Protein AF-M4CJH5-F1 (afdb_monomer)

Structure (mmCIF, N/CA/C/O backbone):
data_AF-M4CJH5-F1
#
_entry.id   AF-M4CJH5-F1
#
loop_
_atom_site.group_PDB
_atom_site.id
_atom_site.type_symbol
_atom_site.label_atom_id
_atom_site.label_alt_id
_atom_site.label_comp_id
_atom_site.label_asym_id
_atom_site.label_entity_id
_atom_site.label_seq_id
_atom_site.pdbx_PDB_ins_code
_atom_site.Cartn_x
_atom_site.Cartn_y
_atom_site.Cartn_z
_atom_site.occupancy
_atom_site.B_iso_or_equiv
_atom_site.auth_seq_id
_atom_site.auth_comp_id
_atom_site.auth_asym_id
_atom_site.auth_atom_id
_atom_site.pdbx_PDB_model_num
ATOM 1 N N . MET A 1 1 ? -41.802 -8.829 88.729 1.00 56.03 1 MET A N 1
ATOM 2 C CA . MET A 1 1 ? -41.076 -9.108 87.475 1.00 56.03 1 MET A CA 1
ATOM 3 C C . MET A 1 1 ? -41.309 -7.944 86.516 1.00 56.03 1 MET A C 1
ATOM 5 O O . MET A 1 1 ? -42.417 -7.780 86.038 1.00 56.03 1 MET A O 1
ATOM 9 N N . LEU A 1 2 ? -40.310 -7.089 86.273 1.00 58.75 2 LEU A N 1
ATOM 10 C CA . LEU A 1 2 ? -40.454 -5.882 85.427 1.00 58.75 2 LEU A CA 1
ATOM 11 C C . LEU A 1 2 ? -40.638 -6.176 83.922 1.00 58.75 2 LEU A C 1
ATOM 13 O O . LEU A 1 2 ? -40.911 -5.265 83.154 1.00 58.75 2 LEU A O 1
ATOM 17 N N . LYS A 1 3 ? -40.496 -7.440 83.501 1.00 58.50 3 LYS A N 1
ATOM 18 C CA . LYS A 1 3 ? -40.615 -7.884 82.101 1.00 58.50 3 LYS A CA 1
ATOM 19 C C . LYS A 1 3 ? -42.037 -8.295 81.687 1.00 58.50 3 LYS A C 1
ATOM 21 O O . LYS A 1 3 ? -42.247 -8.683 80.543 1.00 58.50 3 LYS A O 1
ATOM 26 N N . GLU A 1 4 ? -43.002 -8.261 82.604 1.00 60.47 4 GLU A N 1
ATOM 27 C CA . GLU A 1 4 ? -44.380 -8.720 82.351 1.00 60.47 4 GLU A CA 1
ATOM 28 C C . GLU A 1 4 ? -45.396 -7.582 82.222 1.00 60.47 4 GLU A C 1
ATOM 30 O O . GLU A 1 4 ? -46.536 -7.840 81.833 1.00 60.47 4 GLU A O 1
ATOM 35 N N . THR A 1 5 ? -44.986 -6.339 82.496 1.00 74.12 5 THR A N 1
ATOM 36 C CA . THR A 1 5 ? -45.840 -5.158 82.344 1.00 74.12 5 THR A CA 1
ATOM 37 C C . THR A 1 5 ? -46.156 -4.906 80.869 1.00 74.12 5 THR A C 1
ATOM 39 O O . THR A 1 5 ? -45.324 -5.119 79.982 1.00 74.12 5 THR A O 1
ATOM 42 N N . ASP A 1 6 ? -47.374 -4.447 80.589 1.00 77.12 6 ASP A N 1
ATOM 43 C CA . ASP A 1 6 ? -47.836 -4.223 79.213 1.00 77.12 6 ASP A CA 1
ATOM 44 C C . ASP A 1 6 ? -47.015 -3.153 78.481 1.00 77.12 6 ASP A C 1
ATOM 46 O O . ASP A 1 6 ? -46.788 -3.254 77.275 1.00 77.12 6 ASP A O 1
ATOM 50 N N . GLU A 1 7 ? -46.471 -2.184 79.218 1.00 79.31 7 GLU A N 1
ATOM 51 C CA . GLU A 1 7 ? -45.544 -1.177 78.696 1.00 79.31 7 GLU A CA 1
ATOM 52 C C . GLU A 1 7 ? -44.235 -1.795 78.187 1.00 79.31 7 GLU A C 1
ATOM 54 O O . GLU A 1 7 ? -43.758 -1.430 77.113 1.00 79.31 7 GLU A O 1
ATOM 59 N N . TYR A 1 8 ? -43.683 -2.787 78.896 1.00 79.12 8 TYR A N 1
ATOM 60 C CA . TYR A 1 8 ? -42.471 -3.490 78.471 1.00 79.12 8 TYR A CA 1
ATOM 61 C C . TYR A 1 8 ? -42.715 -4.322 77.204 1.00 79.12 8 TYR A C 1
ATOM 63 O O . TYR A 1 8 ? -41.907 -4.300 76.274 1.00 79.12 8 TYR A O 1
ATOM 71 N N . LYS A 1 9 ? -43.858 -5.016 77.125 1.00 82.50 9 LYS A N 1
ATOM 72 C CA . LYS A 1 9 ? -44.257 -5.783 75.930 1.00 82.50 9 LYS A CA 1
ATOM 73 C C . LYS A 1 9 ? -44.469 -4.873 74.720 1.00 82.50 9 LYS A C 1
ATOM 75 O O . LYS A 1 9 ? -44.073 -5.227 73.609 1.00 82.50 9 LYS A O 1
ATOM 80 N N . LYS A 1 10 ? -45.064 -3.695 74.931 1.00 84.50 10 LYS A N 1
ATOM 81 C CA . LYS A 1 10 ? -45.266 -2.685 73.887 1.00 84.50 10 LYS A CA 1
ATOM 82 C C . LYS A 1 10 ? -43.935 -2.121 73.386 1.00 84.50 10 LYS A C 1
ATOM 84 O O . LYS A 1 10 ? -43.706 -2.135 72.180 1.00 84.50 10 LYS A O 1
ATOM 89 N N . ALA A 1 11 ? -43.035 -1.739 74.292 1.00 84.31 11 ALA A N 1
ATOM 90 C CA . ALA A 1 11 ? -41.699 -1.258 73.942 1.00 84.31 11 ALA A CA 1
ATOM 91 C C . ALA A 1 11 ? -40.889 -2.309 73.158 1.00 84.31 11 ALA A C 1
ATOM 93 O O . ALA A 1 11 ? -40.276 -1.986 72.144 1.00 84.31 11 ALA A O 1
ATOM 94 N N . GLN A 1 12 ? -40.948 -3.584 73.560 1.00 86.69 12 GLN A N 1
ATOM 95 C CA . GLN A 1 12 ? -40.299 -4.683 72.831 1.00 86.69 12 GLN A CA 1
ATOM 96 C C . GLN A 1 12 ? -40.863 -4.883 71.420 1.00 86.69 12 GLN A C 1
ATOM 98 O O . GLN A 1 12 ? -40.111 -5.131 70.478 1.00 86.69 12 GLN A O 1
ATOM 103 N N . LYS A 1 13 ? -42.183 -4.761 71.249 1.00 87.19 13 LYS A N 1
ATOM 104 C CA . LYS A 1 13 ? -42.819 -4.866 69.933 1.00 87.19 13 LYS A CA 1
ATOM 105 C C . LYS A 1 13 ? -42.409 -3.711 69.019 1.00 87.19 13 LYS A C 1
ATOM 107 O O . LYS A 1 13 ? -42.056 -3.946 67.867 1.00 87.19 13 LYS A O 1
ATOM 112 N N . GLU A 1 14 ? -42.402 -2.487 69.537 1.00 88.50 14 GLU A N 1
ATOM 113 C CA . GLU A 1 14 ? -41.969 -1.296 68.798 1.00 88.50 14 GLU A CA 1
ATOM 114 C C . GLU A 1 14 ? -40.487 -1.378 68.400 1.00 88.50 14 GLU A C 1
ATOM 116 O O . GLU A 1 14 ? -40.130 -1.062 67.262 1.00 88.50 14 GLU A O 1
ATOM 121 N N . GLU A 1 15 ? -39.630 -1.870 69.297 1.00 88.38 15 GLU A N 1
ATOM 122 C CA . GLU A 1 15 ? -38.210 -2.105 69.030 1.00 88.38 15 GLU A CA 1
ATOM 123 C C . GLU A 1 15 ? -38.010 -3.181 67.949 1.00 88.38 15 GLU A C 1
ATOM 125 O O . GLU A 1 15 ? -37.228 -2.994 67.012 1.00 88.38 15 GLU A O 1
ATOM 130 N N . TRP A 1 16 ? -38.770 -4.279 68.017 1.00 91.06 16 TRP A N 1
ATOM 131 C CA . TRP A 1 16 ? -38.739 -5.338 67.009 1.00 91.06 16 TRP A CA 1
ATOM 132 C C . TRP A 1 16 ? -39.210 -4.844 65.637 1.00 91.06 16 TRP A C 1
ATOM 134 O O . TRP A 1 16 ? -38.544 -5.096 64.632 1.00 91.06 16 TRP A O 1
ATOM 144 N N . GLU A 1 17 ? -40.304 -4.085 65.579 1.00 93.19 17 GLU A N 1
ATOM 145 C CA . GLU A 1 17 ? -40.805 -3.486 64.340 1.00 93.19 17 GLU A CA 1
ATOM 146 C C . GLU A 1 17 ? -39.822 -2.464 63.757 1.00 93.19 17 GLU A C 1
ATOM 148 O O . GLU A 1 17 ? -39.594 -2.440 62.546 1.00 93.19 17 GLU A O 1
ATOM 153 N N . SER A 1 18 ? -39.197 -1.642 64.605 1.00 92.62 18 SER A N 1
ATOM 154 C CA . SER A 1 18 ? -38.146 -0.707 64.191 1.00 92.62 18 SER A CA 1
ATOM 155 C C . SER A 1 18 ? -36.962 -1.450 63.568 1.00 92.62 18 SER A C 1
ATOM 157 O O . SER A 1 18 ? -36.502 -1.108 62.474 1.00 92.62 18 SER A O 1
ATOM 159 N N . ARG A 1 19 ? -36.537 -2.550 64.197 1.00 92.69 19 ARG A N 1
ATOM 160 C CA . ARG A 1 19 ? -35.452 -3.402 63.707 1.00 92.69 19 ARG A CA 1
ATOM 161 C C . ARG A 1 19 ? -35.804 -4.106 62.396 1.00 92.69 19 ARG A C 1
ATOM 163 O O . ARG A 1 19 ? -34.966 -4.155 61.499 1.00 92.69 19 ARG A O 1
ATOM 170 N N . GLN A 1 20 ? -37.033 -4.602 62.243 1.00 94.06 20 GLN A N 1
ATOM 171 C CA . GLN A 1 20 ? -37.517 -5.185 60.984 1.00 94.06 20 GLN A CA 1
ATOM 172 C C . GLN A 1 20 ? -37.530 -4.153 59.848 1.00 94.06 20 GLN A C 1
ATOM 174 O O . GLN A 1 20 ? -37.049 -4.440 58.751 1.00 94.06 20 GLN A O 1
ATOM 179 N N . ARG A 1 21 ? -37.998 -2.925 60.116 1.00 93.94 21 ARG A N 1
ATOM 180 C CA . ARG A 1 21 ? -37.951 -1.820 59.143 1.00 93.94 21 ARG A CA 1
ATOM 181 C C . ARG A 1 21 ? -36.517 -1.503 58.719 1.00 93.94 21 ARG A C 1
ATOM 183 O O . ARG A 1 21 ? -36.246 -1.360 57.529 1.00 93.94 21 ARG A O 1
ATOM 190 N N . GLN A 1 22 ? -35.587 -1.453 59.669 1.00 94.12 22 GLN A N 1
ATOM 191 C CA . GLN A 1 22 ? -34.180 -1.178 59.385 1.00 94.12 22 GLN A CA 1
ATOM 192 C C . GLN A 1 22 ? -33.522 -2.291 58.553 1.00 94.12 22 GLN A C 1
ATOM 194 O O . GLN A 1 22 ? -32.793 -1.997 57.606 1.00 94.12 22 GLN A O 1
ATOM 199 N N . LEU A 1 23 ? -33.823 -3.561 58.847 1.00 94.56 23 LEU A N 1
ATOM 200 C CA . LEU A 1 23 ? -33.357 -4.702 58.051 1.00 94.56 23 LEU A CA 1
ATOM 201 C C . LEU A 1 23 ? -33.891 -4.654 56.613 1.00 94.56 23 LEU A C 1
ATOM 203 O O . LEU A 1 23 ? -33.138 -4.906 55.672 1.00 94.56 23 LEU A O 1
ATOM 207 N N . HIS A 1 24 ? -35.163 -4.289 56.430 1.00 95.19 24 HIS A N 1
ATOM 208 C CA . HIS A 1 24 ? -35.759 -4.146 55.103 1.00 95.19 24 HIS A CA 1
ATOM 209 C C . HIS A 1 24 ? -35.078 -3.035 54.287 1.00 95.19 24 HIS A C 1
ATOM 211 O O . HIS A 1 24 ? -34.721 -3.250 53.128 1.00 95.19 24 HIS A O 1
ATOM 217 N N . LEU A 1 25 ? -34.826 -1.874 54.900 1.00 95.88 25 LEU A N 1
ATOM 218 C CA . LEU A 1 25 ? -34.116 -0.763 54.256 1.00 95.88 25 LEU A CA 1
ATOM 219 C C . LEU A 1 25 ? -32.688 -1.156 53.847 1.00 95.88 25 LEU A C 1
ATOM 221 O O . LEU A 1 25 ? -32.280 -0.907 52.713 1.00 95.88 25 LEU A O 1
ATOM 225 N N . GLN A 1 26 ? -31.951 -1.838 54.730 1.00 94.81 26 GLN A N 1
ATOM 226 C CA . GLN A 1 26 ? -30.607 -2.337 54.420 1.00 94.81 26 GLN A CA 1
ATOM 227 C C . GLN A 1 26 ? -30.616 -3.359 53.276 1.00 94.81 26 GLN A C 1
ATOM 229 O O . GLN A 1 26 ? -29.744 -3.323 52.404 1.00 94.81 26 GLN A O 1
ATOM 234 N N . ALA A 1 27 ? -31.601 -4.261 53.246 1.00 95.69 27 ALA A N 1
ATOM 235 C CA . ALA A 1 27 ? -31.750 -5.236 52.170 1.00 95.69 27 ALA A CA 1
ATOM 236 C C . ALA A 1 27 ? -32.049 -4.553 50.825 1.00 95.69 27 ALA A C 1
ATOM 238 O O . ALA A 1 27 ? -31.453 -4.911 49.803 1.00 95.69 27 ALA A O 1
ATOM 239 N N . GLU A 1 28 ? -32.916 -3.540 50.822 1.00 96.19 28 GLU A N 1
ATOM 240 C CA . GLU A 1 28 ? -33.244 -2.767 49.626 1.00 96.19 28 GLU A CA 1
ATOM 241 C C . GLU A 1 28 ? -32.029 -1.985 49.104 1.00 96.19 28 GLU A C 1
ATOM 243 O O . GLU A 1 28 ? -31.717 -2.033 47.907 1.00 96.19 28 GLU A O 1
ATOM 248 N N . GLU A 1 29 ? -31.281 -1.319 49.987 1.00 95.69 29 GLU A N 1
ATOM 249 C CA . GLU A 1 29 ? -30.038 -0.637 49.620 1.00 95.69 29 GLU A CA 1
ATOM 250 C C . GLU A 1 29 ? -28.993 -1.609 49.075 1.00 95.69 29 GLU A C 1
ATOM 252 O O . GLU A 1 29 ? -28.400 -1.350 48.022 1.00 95.69 29 GLU A O 1
ATOM 257 N N . ALA A 1 30 ? -28.804 -2.759 49.725 1.00 96.38 30 ALA A N 1
ATOM 258 C CA . ALA A 1 30 ? -27.894 -3.794 49.252 1.00 96.38 30 ALA A CA 1
ATOM 259 C C . ALA A 1 30 ? -28.303 -4.307 47.862 1.00 96.38 30 ALA A C 1
ATOM 261 O O . ALA A 1 30 ? -27.449 -4.491 46.987 1.00 96.38 30 ALA A O 1
ATOM 262 N N . GLN A 1 31 ? -29.601 -4.493 47.606 1.00 96.19 31 GLN A N 1
ATOM 263 C CA . GLN A 1 31 ? -30.104 -4.906 46.297 1.00 96.19 31 GLN A CA 1
ATOM 264 C C . GLN A 1 31 ? -29.867 -3.823 45.234 1.00 96.19 31 GLN A C 1
ATOM 266 O O . GLN A 1 31 ? -29.396 -4.136 44.133 1.00 96.19 31 GLN A O 1
ATOM 271 N N . ARG A 1 32 ? -30.135 -2.549 45.549 1.00 96.44 32 ARG A N 1
ATOM 272 C CA . ARG A 1 32 ? -29.866 -1.410 44.654 1.00 96.44 32 ARG A CA 1
ATOM 273 C C . ARG A 1 32 ? -28.376 -1.298 44.336 1.00 96.44 32 ARG A C 1
ATOM 275 O O . ARG A 1 32 ? -28.011 -1.164 43.165 1.00 96.44 32 ARG A O 1
ATOM 282 N N . GLN A 1 33 ? -27.506 -1.429 45.338 1.00 95.62 33 GLN A N 1
ATOM 283 C CA . GLN A 1 33 ? -26.056 -1.433 45.144 1.00 95.62 33 GLN A CA 1
ATOM 284 C C . GLN A 1 33 ? -25.602 -2.603 44.265 1.00 95.62 33 GLN A C 1
ATOM 286 O O . GLN A 1 33 ? -24.824 -2.396 43.334 1.00 95.62 33 GLN A O 1
ATOM 291 N N . ARG A 1 34 ? -26.122 -3.819 44.485 1.00 95.44 34 ARG A N 1
ATOM 292 C CA . ARG A 1 34 ? -25.820 -4.987 43.638 1.00 95.44 34 ARG A CA 1
ATOM 293 C C . ARG A 1 34 ? -26.217 -4.754 42.180 1.00 95.44 34 ARG A C 1
ATOM 295 O O . ARG A 1 34 ? -25.422 -5.052 41.292 1.00 95.44 34 ARG A O 1
ATOM 302 N N . LYS A 1 35 ? -27.404 -4.192 41.920 1.00 96.06 35 LYS A N 1
ATOM 303 C CA . LYS A 1 35 ? -27.858 -3.857 40.556 1.00 96.06 35 LYS A CA 1
ATOM 304 C C . LYS A 1 35 ? -26.934 -2.833 39.887 1.00 96.06 35 LYS A C 1
ATOM 306 O O . LYS A 1 35 ? -26.516 -3.050 38.753 1.00 96.06 35 LYS A O 1
ATOM 311 N N . ARG A 1 36 ? -26.552 -1.768 40.605 1.00 95.62 36 ARG A N 1
ATOM 312 C CA . ARG A 1 36 ? -25.607 -0.749 40.110 1.00 95.62 36 ARG A CA 1
ATOM 313 C C . ARG A 1 36 ? -24.239 -1.348 39.775 1.00 95.62 36 ARG A C 1
ATOM 315 O O . ARG A 1 36 ? -23.730 -1.107 38.686 1.00 95.62 36 ARG A O 1
ATOM 322 N N . ARG A 1 37 ? -23.675 -2.170 40.668 1.00 95.94 37 ARG A N 1
ATOM 323 C CA . ARG A 1 37 ? -22.381 -2.843 40.451 1.00 95.94 37 ARG A CA 1
ATOM 324 C C . ARG A 1 37 ? -22.420 -3.796 39.259 1.00 95.94 37 ARG A C 1
ATOM 326 O O . ARG A 1 37 ? -21.494 -3.782 38.458 1.00 95.94 37 ARG A O 1
ATOM 333 N N . LYS A 1 38 ? -23.494 -4.582 39.111 1.00 96.31 38 LYS A N 1
ATOM 334 C CA . LYS A 1 38 ? -23.672 -5.469 37.950 1.00 96.31 38 LYS A CA 1
ATOM 335 C C . LYS A 1 38 ? -23.684 -4.680 36.644 1.00 96.31 38 LYS A C 1
ATOM 337 O O . LYS A 1 38 ? -22.929 -5.023 35.747 1.00 96.31 38 LYS A O 1
ATOM 342 N N . LEU A 1 39 ? -24.475 -3.608 36.567 1.00 95.75 39 LEU A N 1
ATOM 343 C CA . LEU A 1 39 ? -24.556 -2.775 35.365 1.00 95.75 39 LEU A CA 1
ATOM 344 C C . LEU A 1 39 ? -23.220 -2.086 35.038 1.00 95.75 39 LEU A C 1
ATOM 346 O O . LEU A 1 39 ? -22.838 -1.998 33.873 1.00 95.75 39 LEU A O 1
ATOM 350 N N . ALA A 1 40 ? -22.508 -1.596 36.056 1.00 95.31 40 ALA A N 1
ATOM 351 C CA . ALA A 1 40 ? -21.187 -1.001 35.877 1.00 95.31 40 ALA A CA 1
ATOM 352 C C . ALA A 1 40 ? -20.178 -2.028 35.338 1.00 95.31 40 ALA A C 1
ATOM 354 O O . ALA A 1 40 ? -19.488 -1.746 34.365 1.00 95.31 40 ALA A O 1
ATOM 355 N N . ASN A 1 41 ? -20.163 -3.236 35.907 1.00 96.19 41 ASN A N 1
ATOM 356 C CA . ASN A 1 41 ? -19.287 -4.319 35.469 1.00 96.19 41 ASN A CA 1
ATOM 357 C C . ASN A 1 41 ? -19.606 -4.756 34.027 1.00 96.19 41 ASN A C 1
ATOM 359 O O . ASN A 1 41 ? -18.710 -4.805 33.192 1.00 96.19 41 ASN A O 1
ATOM 363 N N . THR A 1 42 ? -20.884 -4.954 33.679 1.00 95.88 42 THR A N 1
ATOM 364 C CA . THR A 1 42 ? -21.263 -5.307 32.298 1.00 95.88 42 THR A CA 1
ATOM 365 C C . THR A 1 42 ? -20.840 -4.241 31.290 1.00 95.88 42 THR A C 1
ATOM 367 O O . THR A 1 42 ? -20.362 -4.581 30.213 1.00 95.88 42 THR A O 1
ATOM 370 N N . ARG A 1 43 ? -20.969 -2.952 31.641 1.00 95.50 43 ARG A N 1
ATOM 371 C CA . ARG A 1 43 ? -20.511 -1.846 30.786 1.00 95.50 43 ARG A CA 1
ATOM 372 C C . ARG A 1 43 ? -18.994 -1.841 30.636 1.00 95.50 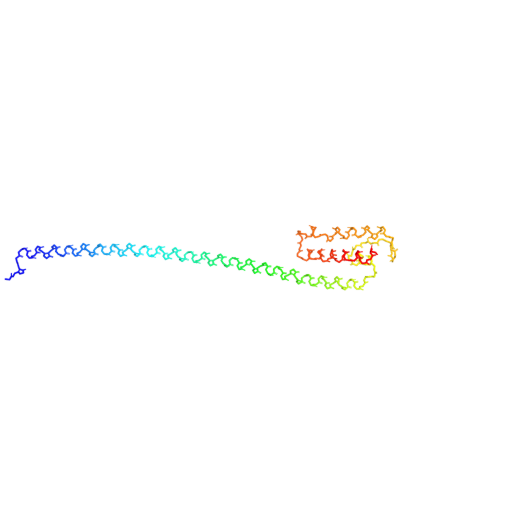43 ARG A C 1
ATOM 374 O O . ARG A 1 43 ? -18.502 -1.621 29.537 1.00 95.50 43 ARG A O 1
ATOM 381 N N . GLN A 1 44 ? -18.263 -2.084 31.721 1.00 96.12 44 GLN A N 1
ATOM 382 C CA . GLN A 1 44 ? -16.806 -2.150 31.688 1.00 96.12 44 GLN A CA 1
ATOM 383 C C . GLN A 1 44 ? -16.321 -3.299 30.795 1.00 96.12 44 GLN A C 1
ATOM 385 O O . GLN A 1 44 ? -15.516 -3.064 29.900 1.00 96.12 44 GLN A O 1
ATOM 390 N N . LEU A 1 45 ? -16.875 -4.503 30.962 1.00 96.50 45 LEU A N 1
ATOM 391 C CA . LEU A 1 45 ? -16.539 -5.662 30.130 1.00 96.50 45 LEU A CA 1
ATOM 392 C C . LEU A 1 45 ? -16.856 -5.425 28.649 1.00 96.50 45 LEU A C 1
ATOM 394 O O . LEU A 1 45 ? -16.083 -5.810 27.775 1.00 96.50 45 LEU A O 1
ATOM 398 N N . GLU A 1 46 ? -17.980 -4.772 28.346 1.00 96.44 46 GLU A N 1
ATOM 399 C CA . GLU A 1 46 ? -18.321 -4.420 26.969 1.00 96.44 46 GLU A CA 1
ATOM 400 C C . GLU A 1 46 ? -17.320 -3.419 26.370 1.00 96.44 46 GLU A C 1
ATOM 402 O O . GLU A 1 46 ? -16.903 -3.576 25.221 1.00 96.44 46 GLU A O 1
ATOM 407 N N . MET A 1 47 ? -16.913 -2.410 27.144 1.00 95.75 47 MET A N 1
ATOM 408 C CA . MET A 1 47 ? -15.913 -1.427 26.726 1.00 95.75 47 MET A CA 1
ATOM 409 C C . MET A 1 47 ? -14.551 -2.081 26.477 1.00 95.75 47 MET A C 1
ATOM 411 O O . MET A 1 47 ? -13.952 -1.839 25.431 1.00 95.75 47 MET A O 1
ATOM 415 N N . GLU A 1 48 ? -14.094 -2.950 27.380 1.00 96.12 48 GLU A N 1
ATOM 416 C CA . GLU A 1 48 ? -12.847 -3.710 27.230 1.00 96.12 48 GLU A CA 1
ATOM 417 C C . GLU A 1 48 ? -12.889 -4.615 25.991 1.00 96.12 48 GLU A C 1
ATOM 419 O O . GLU A 1 48 ? -11.942 -4.634 25.202 1.00 96.12 48 GLU A O 1
ATOM 424 N N . ARG A 1 49 ? -14.015 -5.305 25.753 1.00 96.81 49 ARG A N 1
ATOM 425 C CA . ARG A 1 49 ? -14.211 -6.121 24.546 1.00 96.81 49 ARG A CA 1
ATOM 426 C C . ARG A 1 49 ? -14.080 -5.279 23.278 1.00 96.81 49 ARG A C 1
ATOM 428 O O . ARG A 1 49 ? -13.317 -5.644 22.389 1.00 96.81 49 ARG A O 1
ATOM 435 N N . ARG A 1 50 ? -14.771 -4.137 23.206 1.00 95.00 50 ARG A N 1
ATOM 436 C CA . ARG A 1 50 ? -14.722 -3.236 22.040 1.00 95.00 50 ARG A CA 1
ATOM 437 C C . ARG A 1 50 ? -13.326 -2.660 21.816 1.00 95.00 50 ARG A C 1
ATOM 439 O O . ARG A 1 50 ? -12.905 -2.514 20.674 1.00 95.00 50 ARG A O 1
ATOM 446 N N . GLN A 1 51 ? -12.613 -2.314 22.886 1.00 95.44 51 GLN A N 1
ATOM 447 C CA . GLN A 1 51 ? -11.229 -1.849 22.784 1.00 95.44 51 GLN A CA 1
ATOM 448 C C . GLN A 1 51 ? -10.328 -2.944 22.213 1.00 95.44 51 GLN A C 1
ATOM 450 O O . GLN A 1 51 ? -9.566 -2.676 21.287 1.00 95.44 51 GLN A O 1
ATOM 455 N N . LYS A 1 52 ? -10.463 -4.179 22.707 1.00 96.38 52 LYS A N 1
ATOM 456 C CA . LYS A 1 52 ? -9.709 -5.326 22.197 1.00 96.38 52 LYS A CA 1
ATOM 457 C C . LYS A 1 52 ? -10.012 -5.603 20.723 1.00 96.38 52 LYS A C 1
ATOM 459 O O . LYS A 1 52 ? -9.079 -5.797 19.956 1.00 96.38 52 LYS A O 1
ATOM 464 N N . GLU A 1 53 ? -11.282 -5.567 20.324 1.00 95.06 53 GLU A N 1
ATOM 465 C CA . GLU A 1 53 ? -11.704 -5.762 18.927 1.00 95.06 53 GLU A CA 1
ATOM 466 C C . GLU A 1 53 ? -11.111 -4.709 17.990 1.00 95.06 53 GLU A C 1
ATOM 468 O O . GLU A 1 53 ? -10.565 -5.063 16.952 1.00 95.06 53 GLU A O 1
ATOM 473 N N . ARG A 1 54 ? -11.134 -3.430 18.383 1.00 95.81 54 ARG A N 1
ATOM 474 C CA . ARG A 1 54 ? -10.521 -2.351 17.591 1.00 95.81 54 ARG A CA 1
ATOM 475 C C . ARG A 1 54 ? -9.014 -2.522 17.442 1.00 95.81 54 ARG A C 1
ATOM 477 O O . ARG A 1 54 ? -8.475 -2.289 16.367 1.00 95.81 54 ARG A O 1
ATOM 484 N N . VAL A 1 55 ? -8.327 -2.893 18.522 1.00 96.44 55 VAL A N 1
ATOM 485 C CA . VAL A 1 55 ? -6.877 -3.132 18.478 1.00 96.44 55 VAL A CA 1
ATOM 486 C C . VAL A 1 55 ? -6.558 -4.301 17.552 1.00 96.44 55 VAL A C 1
ATOM 488 O O . VAL A 1 55 ? -5.604 -4.217 16.784 1.00 96.44 55 VAL A O 1
ATOM 491 N N . GLU A 1 56 ? -7.354 -5.366 17.599 1.00 95.19 56 GLU A N 1
ATOM 492 C CA . GLU A 1 56 ? -7.155 -6.527 16.735 1.00 95.19 56 GLU A CA 1
ATOM 493 C C . GLU A 1 56 ? -7.429 -6.203 15.263 1.00 95.19 56 GLU A C 1
ATOM 495 O O . GLU A 1 56 ? -6.642 -6.582 14.404 1.00 95.19 56 GLU A O 1
ATOM 500 N N . GLU A 1 57 ? -8.474 -5.426 14.967 1.00 95.00 57 GLU A N 1
ATOM 501 C CA . GLU A 1 57 ? -8.756 -4.950 13.609 1.00 95.00 57 GLU A CA 1
ATOM 502 C C . GLU A 1 57 ? -7.574 -4.156 13.039 1.00 95.00 57 GLU A C 1
ATOM 504 O O . GLU A 1 57 ? -7.113 -4.451 11.939 1.00 95.00 57 GLU A O 1
ATOM 509 N N . VAL A 1 58 ? -7.025 -3.215 13.817 1.00 95.56 58 VAL A N 1
ATOM 510 C CA . VAL A 1 58 ? -5.853 -2.425 13.407 1.00 95.56 58 VAL A CA 1
ATOM 511 C C . VAL A 1 58 ? -4.622 -3.309 13.190 1.00 95.56 58 VAL A C 1
ATOM 513 O O . VAL A 1 58 ? -3.870 -3.100 12.237 1.00 95.56 58 VAL A O 1
ATOM 516 N N . ARG A 1 59 ? -4.400 -4.311 14.048 1.00 95.12 59 ARG A N 1
ATOM 517 C CA . ARG A 1 59 ? -3.292 -5.266 13.884 1.00 95.12 59 ARG A CA 1
ATOM 518 C C . ARG A 1 59 ? -3.439 -6.086 12.612 1.00 95.12 59 ARG A C 1
ATOM 520 O O . ARG A 1 59 ? -2.473 -6.230 11.870 1.00 95.12 59 ARG A O 1
ATOM 527 N N . GLU A 1 60 ? -4.637 -6.583 12.335 1.00 95.50 60 GLU A N 1
ATOM 528 C CA . GLU A 1 60 ? -4.918 -7.360 11.131 1.00 95.50 60 GLU A CA 1
ATOM 529 C C . GLU A 1 60 ? -4.791 -6.510 9.862 1.00 95.50 60 GLU A C 1
ATOM 531 O O . GLU A 1 60 ? -4.258 -6.988 8.860 1.00 95.50 60 GLU A O 1
ATOM 536 N N . THR A 1 61 ? -5.214 -5.240 9.883 1.00 94.50 61 THR A N 1
ATOM 537 C CA . THR A 1 61 ? -4.986 -4.332 8.748 1.00 94.50 61 THR A CA 1
ATOM 538 C C . THR A 1 61 ? -3.500 -4.068 8.534 1.00 94.50 61 THR A C 1
ATOM 540 O O . THR A 1 61 ? -3.027 -4.204 7.409 1.00 94.50 61 THR A O 1
ATOM 543 N N . GLN A 1 62 ? -2.745 -3.786 9.602 1.00 93.81 62 GLN A N 1
ATOM 544 C CA . GLN A 1 62 ? -1.298 -3.552 9.515 1.00 93.81 62 GLN A CA 1
ATOM 545 C C . GLN A 1 62 ? -0.557 -4.776 8.981 1.00 93.81 62 GLN A C 1
ATOM 547 O O . GLN A 1 62 ? 0.278 -4.656 8.090 1.00 93.81 62 GLN A O 1
ATOM 552 N N . LYS A 1 63 ? -0.904 -5.968 9.471 1.00 95.81 63 LYS A N 1
ATOM 553 C CA . LYS A 1 63 ? -0.312 -7.222 9.008 1.00 95.81 63 LYS A CA 1
ATOM 554 C C . LYS A 1 63 ? -0.569 -7.454 7.518 1.00 95.81 63 LYS A C 1
ATOM 556 O O . LYS A 1 63 ? 0.349 -7.809 6.786 1.00 95.81 63 LYS A O 1
ATOM 561 N N . LYS A 1 64 ? -1.794 -7.208 7.042 1.00 93.88 64 LYS A N 1
ATOM 562 C CA . LYS A 1 64 ? -2.133 -7.322 5.611 1.00 93.88 64 LYS A CA 1
ATOM 563 C C . LYS A 1 64 ? -1.381 -6.303 4.755 1.00 93.88 64 LYS A C 1
ATOM 565 O O . LYS A 1 64 ? -0.951 -6.631 3.649 1.00 93.88 64 LYS A O 1
ATOM 570 N N . GLU A 1 65 ? -1.222 -5.076 5.243 1.00 92.19 65 GLU A N 1
ATOM 571 C CA . GLU A 1 65 ? -0.437 -4.040 4.566 1.00 92.19 65 GLU A CA 1
ATOM 572 C C . GLU A 1 65 ? 1.047 -4.421 4.479 1.00 92.19 65 GLU A C 1
ATOM 574 O O . GLU A 1 65 ? 1.643 -4.311 3.407 1.00 92.19 65 GLU A O 1
ATOM 579 N N . GLU A 1 66 ? 1.621 -4.943 5.564 1.00 93.56 66 GLU A N 1
ATOM 580 C CA . GLU A 1 66 ? 3.002 -5.430 5.614 1.00 93.56 66 GLU A CA 1
ATOM 581 C C . GLU A 1 66 ? 3.220 -6.616 4.665 1.00 93.56 66 GLU A C 1
ATOM 583 O O . GLU A 1 66 ? 4.169 -6.626 3.880 1.00 93.56 66 GLU A O 1
ATOM 588 N N . GLU A 1 67 ? 2.311 -7.593 4.662 1.00 93.62 67 GLU A N 1
ATOM 589 C CA . GLU A 1 67 ? 2.351 -8.724 3.731 1.00 93.62 67 GLU A CA 1
ATOM 590 C C . GLU A 1 67 ? 2.272 -8.251 2.269 1.00 93.62 67 GLU A C 1
ATOM 592 O O . GLU A 1 67 ? 3.046 -8.711 1.425 1.00 93.62 67 GLU A O 1
ATOM 597 N N . SER A 1 68 ? 1.397 -7.286 1.967 1.00 89.50 68 SER A N 1
ATOM 598 C CA . SER A 1 68 ? 1.287 -6.667 0.638 1.00 89.50 68 SER A CA 1
ATOM 599 C C . SER A 1 68 ? 2.580 -5.952 0.229 1.00 89.50 68 S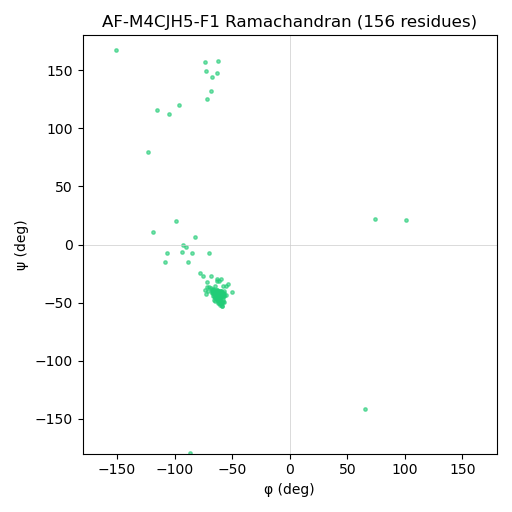ER A C 1
ATOM 601 O O . SER A 1 68 ? 3.060 -6.119 -0.898 1.00 89.50 68 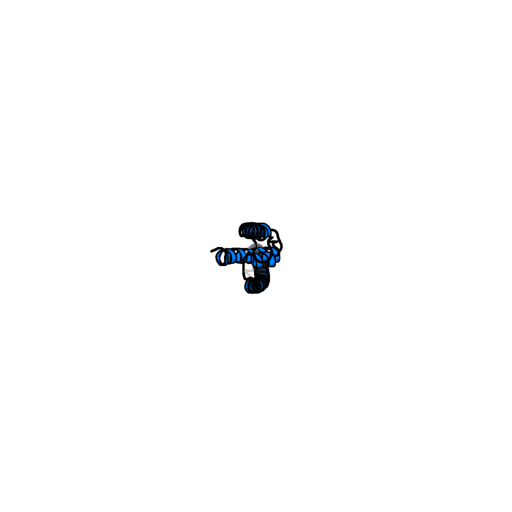SER A O 1
ATOM 603 N N . MET A 1 69 ? 3.193 -5.203 1.149 1.00 90.19 69 MET A N 1
ATOM 604 C CA . MET A 1 69 ? 4.467 -4.520 0.922 1.00 90.19 69 MET A CA 1
ATOM 605 C C . MET A 1 69 ? 5.607 -5.516 0.679 1.00 90.19 69 MET A C 1
ATOM 607 O O . MET A 1 69 ? 6.347 -5.372 -0.293 1.00 90.19 69 MET A O 1
ATOM 611 N N . ASN A 1 70 ? 5.697 -6.577 1.481 1.00 94.31 70 ASN A N 1
ATOM 612 C CA . ASN A 1 70 ? 6.695 -7.634 1.321 1.00 94.31 70 ASN A CA 1
ATOM 613 C C . ASN A 1 70 ? 6.551 -8.356 -0.031 1.00 94.31 70 ASN A C 1
ATOM 615 O O . ASN A 1 70 ? 7.534 -8.618 -0.725 1.00 94.31 70 ASN A O 1
ATOM 619 N N . MET A 1 71 ? 5.319 -8.644 -0.462 1.00 91.38 71 MET A N 1
ATOM 620 C CA . MET A 1 71 ? 5.076 -9.234 -1.783 1.00 91.38 71 MET A CA 1
ATOM 621 C C . MET A 1 71 ? 5.499 -8.292 -2.918 1.00 91.38 71 MET A C 1
ATOM 623 O O . MET A 1 71 ? 6.149 -8.741 -3.865 1.00 91.38 71 MET A O 1
ATOM 627 N N . LYS A 1 72 ? 5.209 -6.987 -2.805 1.00 92.25 72 LYS A N 1
ATOM 628 C CA . LYS A 1 72 ? 5.699 -5.966 -3.747 1.00 92.25 72 LYS A CA 1
ATOM 629 C C . LYS A 1 72 ? 7.225 -5.923 -3.799 1.00 92.25 72 LYS A C 1
ATOM 631 O O . LYS A 1 72 ? 7.790 -5.839 -4.886 1.00 92.25 72 LYS A O 1
ATOM 636 N N . GLU A 1 73 ? 7.902 -6.015 -2.658 1.00 93.88 73 GLU A N 1
ATOM 637 C CA . GLU A 1 73 ? 9.366 -5.999 -2.593 1.00 93.88 73 GLU A CA 1
ATOM 638 C C . GLU A 1 73 ? 10.011 -7.229 -3.229 1.00 93.88 73 GLU A C 1
ATOM 640 O O . GLU A 1 73 ? 10.973 -7.083 -3.983 1.00 93.88 73 GLU A O 1
ATOM 645 N N . LYS A 1 74 ? 9.463 -8.429 -3.003 1.00 94.69 74 LYS A N 1
ATOM 646 C CA . LYS A 1 74 ? 9.942 -9.656 -3.663 1.00 94.69 74 LYS A CA 1
ATOM 647 C C . LYS A 1 74 ? 9.866 -9.532 -5.180 1.00 94.69 74 LYS A C 1
ATOM 649 O O . LYS A 1 74 ? 10.853 -9.751 -5.879 1.00 94.69 74 LYS A O 1
ATOM 654 N N . VAL A 1 75 ? 8.710 -9.095 -5.674 1.00 95.25 75 VAL A N 1
ATOM 655 C CA . VAL A 1 75 ? 8.482 -8.830 -7.096 1.00 95.25 75 VAL A CA 1
ATOM 656 C C . VAL A 1 75 ? 9.453 -7.764 -7.617 1.00 95.25 75 VAL A C 1
ATOM 658 O O . VAL A 1 75 ? 10.059 -7.943 -8.673 1.00 95.25 75 VAL A O 1
ATOM 661 N N . ARG A 1 76 ? 9.675 -6.683 -6.859 1.00 94.81 76 ARG A N 1
ATOM 662 C CA . ARG A 1 76 ? 10.633 -5.627 -7.221 1.00 94.81 76 ARG A CA 1
ATOM 663 C C . ARG A 1 76 ? 12.051 -6.164 -7.330 1.00 94.81 76 ARG A C 1
ATOM 665 O O . ARG A 1 76 ? 12.752 -5.816 -8.279 1.00 94.81 76 ARG A O 1
ATOM 672 N N . ALA A 1 77 ? 12.478 -7.014 -6.401 1.00 96.06 77 ALA A N 1
ATOM 673 C CA . ALA A 1 77 ? 13.801 -7.622 -6.425 1.00 96.06 77 ALA A CA 1
ATOM 674 C C . ALA A 1 77 ? 13.993 -8.527 -7.653 1.00 96.06 77 ALA A C 1
ATOM 676 O O . ALA A 1 77 ? 15.021 -8.429 -8.329 1.00 96.06 77 ALA A O 1
ATOM 677 N N . GLU A 1 78 ? 12.997 -9.355 -7.980 1.00 95.69 78 GLU A N 1
ATOM 678 C CA . GLU A 1 78 ? 13.006 -10.207 -9.175 1.00 95.69 78 GLU A CA 1
ATOM 679 C C . GLU A 1 78 ? 13.099 -9.375 -10.458 1.00 95.69 78 GLU A C 1
ATOM 681 O O . GLU A 1 78 ? 14.011 -9.572 -11.265 1.00 95.69 78 GLU A O 1
ATOM 686 N N . ILE A 1 79 ? 12.215 -8.389 -10.616 1.00 94.31 79 ILE A N 1
ATOM 687 C CA . ILE A 1 79 ? 12.168 -7.531 -11.804 1.00 94.31 79 ILE A CA 1
ATOM 688 C C . ILE A 1 79 ? 13.468 -6.743 -11.936 1.00 94.31 79 ILE A C 1
ATOM 690 O O . ILE A 1 79 ? 14.110 -6.789 -12.982 1.00 94.31 79 ILE A O 1
ATOM 694 N N . THR A 1 80 ? 13.942 -6.112 -10.863 1.00 94.25 80 THR A N 1
ATOM 695 C CA . THR A 1 80 ? 15.214 -5.377 -10.868 1.00 94.25 80 THR A CA 1
ATOM 696 C C . THR A 1 80 ? 16.380 -6.277 -11.274 1.00 94.25 80 THR A C 1
ATOM 698 O O . THR A 1 80 ? 17.257 -5.855 -12.028 1.00 94.25 80 THR A O 1
ATOM 701 N N . LYS A 1 81 ? 16.408 -7.532 -10.810 1.00 95.44 81 LYS A N 1
ATOM 702 C CA . LYS A 1 81 ? 17.438 -8.496 -11.206 1.00 95.44 81 LYS A CA 1
ATOM 703 C C . LYS A 1 81 ? 17.374 -8.788 -12.707 1.00 95.44 81 LYS A C 1
ATOM 705 O O . LYS A 1 81 ? 18.413 -8.743 -13.363 1.00 95.44 81 LYS A O 1
ATOM 710 N N . THR A 1 82 ? 16.185 -9.041 -13.257 1.00 93.62 82 THR A N 1
ATOM 711 C CA . THR A 1 82 ? 16.020 -9.279 -14.705 1.00 93.62 82 THR A CA 1
ATOM 712 C C . THR A 1 82 ? 16.413 -8.059 -15.540 1.00 93.62 82 THR A C 1
ATOM 714 O O . THR A 1 82 ? 17.158 -8.189 -16.510 1.00 93.62 82 THR A O 1
ATOM 717 N N . LEU A 1 83 ? 16.013 -6.862 -15.111 1.00 93.44 83 LEU A N 1
ATOM 718 C CA . LEU A 1 83 ? 16.336 -5.599 -15.766 1.00 93.44 83 LEU A CA 1
ATOM 719 C C . LEU A 1 83 ? 17.835 -5.284 -15.728 1.00 93.44 83 LEU A C 1
ATOM 721 O O . LEU A 1 83 ? 18.370 -4.777 -16.709 1.00 93.44 83 LEU A O 1
ATOM 725 N N . LYS A 1 84 ? 18.540 -5.628 -14.644 1.00 92.88 84 LYS A N 1
ATOM 726 C CA . LYS A 1 84 ? 20.006 -5.504 -14.565 1.00 92.88 84 LYS A CA 1
ATOM 727 C C . LYS A 1 84 ? 20.714 -6.426 -15.555 1.00 92.88 84 LYS A C 1
ATOM 729 O O . LYS A 1 84 ? 21.652 -5.997 -16.219 1.00 92.88 84 LYS A O 1
ATOM 734 N N . VAL A 1 85 ? 20.267 -7.678 -15.674 1.00 93.38 85 VAL A N 1
ATOM 735 C CA . VAL A 1 85 ? 20.812 -8.612 -16.676 1.00 93.38 85 VAL A CA 1
ATOM 736 C C . VAL A 1 85 ? 20.580 -8.069 -18.086 1.00 93.38 85 VAL A C 1
ATOM 738 O O . VAL A 1 85 ? 21.494 -8.088 -18.908 1.00 93.38 85 VAL A O 1
ATOM 741 N N . LEU A 1 86 ? 19.391 -7.519 -18.344 1.00 91.19 86 LEU A N 1
ATOM 742 C CA . LEU A 1 86 ? 19.073 -6.888 -19.619 1.00 91.19 86 LEU A CA 1
ATOM 743 C C . LEU A 1 86 ? 19.970 -5.675 -19.903 1.00 91.19 86 LEU A C 1
ATOM 745 O O . LEU A 1 86 ? 20.512 -5.555 -20.998 1.00 91.19 86 LEU A O 1
ATOM 749 N N . GLU A 1 87 ? 20.154 -4.796 -18.917 1.00 90.31 87 GLU A N 1
ATOM 750 C CA . GLU A 1 87 ? 21.006 -3.608 -19.017 1.00 90.31 87 GLU A CA 1
ATOM 751 C C . GLU A 1 87 ? 22.449 -3.967 -19.388 1.00 90.31 87 GLU A C 1
ATOM 753 O O . GLU A 1 87 ? 23.022 -3.325 -20.266 1.00 90.31 87 GLU A O 1
ATOM 758 N N . LEU A 1 88 ? 23.018 -5.008 -18.771 1.00 89.88 88 LEU A N 1
ATOM 759 C CA . LEU A 1 88 ? 24.382 -5.466 -19.057 1.00 89.88 88 LEU A CA 1
ATOM 760 C C . LEU A 1 88 ? 24.556 -5.967 -20.499 1.00 89.88 88 LEU A C 1
ATOM 762 O O . LEU A 1 88 ? 25.636 -5.824 -21.066 1.00 89.88 88 LEU A O 1
ATOM 766 N N . GLY A 1 89 ? 23.506 -6.536 -21.097 1.00 84.44 89 GLY A N 1
ATOM 767 C CA . GLY A 1 89 ? 23.522 -7.018 -22.482 1.00 84.44 89 GLY A CA 1
ATOM 768 C C . GLY A 1 89 ? 23.220 -5.948 -23.537 1.00 84.44 89 GLY A C 1
ATOM 769 O O . GLY A 1 89 ? 23.325 -6.223 -24.733 1.00 84.44 89 GLY A O 1
ATOM 770 N N . CYS A 1 90 ? 22.822 -4.737 -23.132 1.00 86.56 90 CYS A N 1
ATOM 771 C CA . CYS A 1 90 ? 22.369 -3.693 -24.049 1.00 86.56 90 CYS A CA 1
ATOM 772 C C . CYS A 1 90 ? 23.418 -2.590 -24.236 1.00 86.56 90 CYS A C 1
ATOM 774 O O . CYS A 1 90 ? 23.662 -1.776 -23.349 1.00 86.56 90 CYS A O 1
ATOM 776 N N . PHE A 1 91 ? 23.973 -2.506 -25.446 1.00 85.12 91 PHE A N 1
ATOM 777 C CA . PHE A 1 91 ? 25.017 -1.533 -25.799 1.00 85.12 91 PHE A CA 1
ATOM 778 C C . PHE A 1 91 ? 24.481 -0.186 -26.303 1.00 85.12 91 PHE A C 1
ATOM 780 O O . PHE A 1 91 ? 25.231 0.781 -26.389 1.00 85.12 91 PHE A O 1
ATOM 787 N N . ASN A 1 92 ? 23.199 -0.114 -26.667 1.00 88.38 92 ASN A N 1
ATOM 788 C CA . ASN A 1 92 ? 22.549 1.109 -27.129 1.00 88.38 92 ASN A CA 1
ATOM 789 C C . ASN A 1 92 ? 21.047 1.101 -26.800 1.00 88.38 92 ASN A C 1
ATOM 791 O O . ASN A 1 92 ? 20.467 0.063 -26.463 1.00 88.38 92 ASN A O 1
ATOM 795 N N . MET A 1 93 ? 20.400 2.264 -26.933 1.00 89.69 93 MET A N 1
ATOM 796 C CA . MET A 1 93 ? 18.966 2.426 -26.657 1.00 89.69 93 MET A CA 1
ATOM 797 C C . MET A 1 93 ? 18.091 1.489 -27.510 1.00 89.69 93 MET A C 1
ATOM 799 O O . MET A 1 93 ? 17.096 0.956 -27.027 1.00 89.69 93 MET A O 1
ATOM 803 N N . ALA A 1 94 ? 18.464 1.224 -28.764 1.00 90.44 94 ALA A N 1
ATOM 804 C CA . ALA A 1 94 ? 17.694 0.337 -29.634 1.00 90.44 94 ALA A CA 1
ATOM 805 C C . ALA A 1 94 ? 17.704 -1.130 -29.167 1.00 90.44 94 ALA A C 1
ATOM 807 O O . ALA A 1 94 ? 16.678 -1.805 -29.249 1.00 90.44 94 ALA A O 1
ATOM 808 N N . ALA A 1 95 ? 18.844 -1.624 -28.674 1.00 90.94 95 ALA A N 1
ATOM 809 C CA . ALA A 1 95 ? 18.975 -2.961 -28.101 1.00 90.94 95 ALA A CA 1
ATOM 810 C C . ALA A 1 95 ? 18.122 -3.107 -26.836 1.00 90.94 95 ALA A C 1
ATOM 812 O O . ALA A 1 95 ? 17.377 -4.079 -26.727 1.00 90.94 95 ALA A O 1
ATOM 813 N N . LEU A 1 96 ? 18.145 -2.099 -25.955 1.00 91.94 96 LEU A N 1
ATOM 814 C CA . LEU A 1 96 ? 17.304 -2.067 -24.758 1.00 91.94 96 LEU A CA 1
ATOM 815 C C . LEU A 1 96 ? 15.816 -2.118 -25.112 1.00 91.94 96 LEU A C 1
ATOM 817 O O . LEU A 1 96 ? 15.088 -2.963 -24.604 1.00 91.94 96 LEU A O 1
ATOM 821 N N . LEU A 1 97 ? 15.366 -1.239 -26.010 1.00 92.19 97 LEU A N 1
ATOM 822 C CA . LEU A 1 97 ? 13.960 -1.166 -26.408 1.00 92.19 97 LEU A CA 1
ATOM 823 C C . LEU A 1 97 ? 13.479 -2.487 -27.022 1.00 92.19 97 LEU A C 1
ATOM 825 O O . LEU A 1 97 ? 12.400 -2.956 -26.669 1.00 92.19 97 LEU A O 1
ATOM 829 N N . ARG A 1 98 ? 14.298 -3.133 -27.862 1.00 91.81 98 ARG A N 1
ATOM 830 C CA . ARG A 1 98 ? 13.997 -4.472 -28.394 1.00 91.81 98 ARG A CA 1
ATOM 831 C C . ARG A 1 98 ? 13.936 -5.534 -27.301 1.00 91.81 98 ARG A C 1
ATOM 833 O O . ARG A 1 98 ? 13.021 -6.350 -27.314 1.00 91.81 98 ARG A O 1
ATOM 840 N N . GLY A 1 99 ? 14.866 -5.495 -26.351 1.00 89.62 99 GLY A N 1
ATOM 841 C CA . GLY A 1 99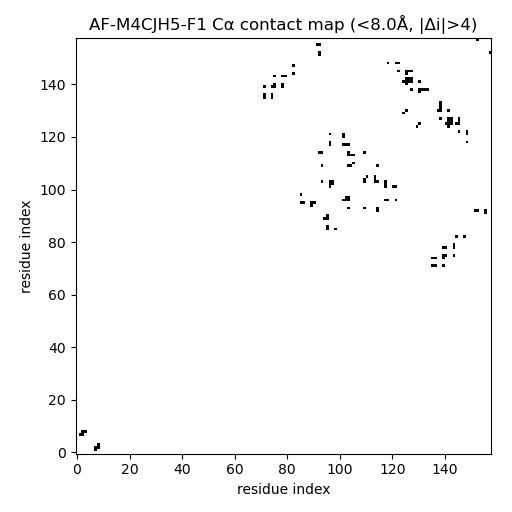 ? 14.887 -6.382 -25.191 1.00 89.62 99 GLY A CA 1
ATOM 842 C C . GLY A 1 99 ? 13.656 -6.244 -24.287 1.00 89.62 99 GLY A C 1
ATOM 843 O O . GLY A 1 99 ? 13.184 -7.230 -23.737 1.00 89.62 99 GLY A O 1
ATOM 844 N N . LEU A 1 100 ? 13.075 -5.044 -24.219 1.00 91.44 100 LEU A N 1
ATOM 845 C CA . LEU A 1 100 ? 11.802 -4.755 -23.543 1.00 91.44 100 LEU A CA 1
ATOM 846 C C . LEU A 1 100 ? 10.560 -5.083 -24.401 1.00 91.44 100 LEU A C 1
ATOM 848 O O . LEU A 1 100 ? 9.428 -4.745 -24.041 1.00 91.44 100 LEU A O 1
ATOM 852 N N . GLY A 1 101 ? 10.751 -5.702 -25.570 1.00 91.19 101 GLY A N 1
ATOM 853 C CA . GLY A 1 101 ? 9.676 -6.063 -26.493 1.00 91.19 101 GLY A CA 1
ATOM 854 C C . GLY A 1 101 ? 9.071 -4.877 -27.253 1.00 91.19 101 GLY A C 1
ATOM 855 O O . GLY A 1 101 ? 7.932 -4.961 -27.714 1.00 91.19 101 GLY A O 1
ATOM 856 N N . ILE A 1 102 ? 9.791 -3.758 -27.376 1.00 92.56 102 ILE A N 1
ATOM 857 C CA . ILE A 1 102 ? 9.383 -2.607 -28.185 1.00 92.56 102 ILE A CA 1
ATOM 858 C C . ILE A 1 102 ? 10.056 -2.698 -29.563 1.00 92.56 102 ILE A C 1
ATOM 860 O O . ILE A 1 102 ? 11.286 -2.684 -29.658 1.00 92.56 102 ILE A O 1
ATOM 864 N N . PRO A 1 103 ? 9.284 -2.764 -30.660 1.00 89.31 103 PRO A N 1
ATOM 865 C CA . PRO A 1 103 ? 9.854 -2.913 -31.992 1.00 89.31 103 PRO A CA 1
ATOM 866 C C . PRO A 1 103 ? 10.537 -1.619 -32.453 1.00 89.31 103 PRO A C 1
ATOM 868 O O . PRO A 1 103 ? 9.905 -0.562 -32.512 1.00 89.31 103 PRO A O 1
ATOM 871 N N . VAL A 1 104 ? 11.809 -1.725 -32.839 1.00 88.75 104 VAL A N 1
ATOM 872 C CA . VAL A 1 104 ? 12.612 -0.644 -33.438 1.00 88.75 104 VAL A CA 1
ATOM 873 C C . VAL A 1 104 ? 12.965 -1.050 -34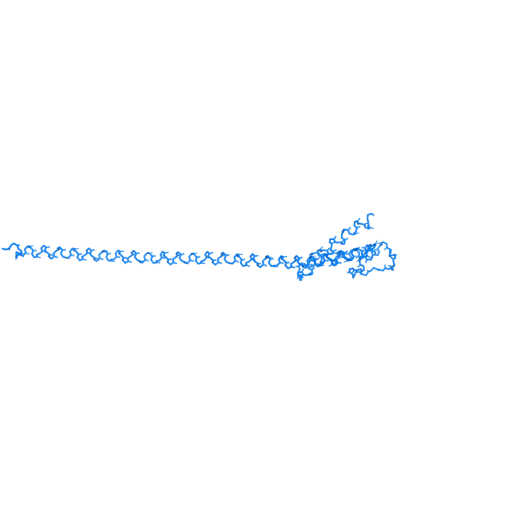.869 1.00 88.75 104 VAL A C 1
ATOM 875 O O . VAL A 1 104 ? 13.669 -2.048 -35.054 1.00 88.75 104 VAL A O 1
ATOM 878 N N . LYS A 1 105 ? 12.480 -0.320 -35.883 1.00 84.06 105 LYS A N 1
ATOM 879 C CA . LYS A 1 105 ? 12.845 -0.582 -37.287 1.00 84.06 105 LYS A CA 1
ATOM 880 C C . LYS A 1 105 ? 14.284 -0.121 -37.564 1.00 84.06 105 LYS A C 1
ATOM 882 O O . LYS A 1 105 ? 14.802 0.736 -36.862 1.00 84.06 105 LYS A O 1
ATOM 887 N N . GLY A 1 106 ? 14.937 -0.673 -38.590 1.00 73.19 106 GLY A N 1
ATOM 888 C CA . GLY A 1 106 ? 16.269 -0.212 -39.026 1.00 73.19 106 GLY A CA 1
ATOM 889 C C . GLY A 1 106 ? 17.471 -1.055 -38.575 1.00 73.19 106 GLY A C 1
ATOM 890 O O . GLY A 1 106 ? 18.593 -0.565 -38.578 1.00 73.19 106 GLY A O 1
ATOM 891 N N . GLY A 1 107 ? 17.273 -2.328 -38.218 1.00 73.56 107 GLY A N 1
ATOM 892 C CA . GLY A 1 107 ? 18.379 -3.276 -38.020 1.00 73.56 107 GLY A CA 1
ATOM 893 C C . GLY A 1 107 ? 19.313 -2.932 -36.849 1.00 73.56 107 GLY A C 1
ATOM 894 O O . GLY A 1 107 ? 18.860 -2.525 -35.773 1.00 73.56 107 GLY A O 1
ATOM 895 N N . ILE A 1 108 ? 20.618 -3.155 -37.046 1.00 70.69 108 ILE A N 1
ATOM 896 C CA . ILE A 1 108 ? 21.661 -3.008 -36.012 1.00 70.69 108 ILE A CA 1
ATOM 897 C C . ILE A 1 108 ? 21.890 -1.530 -35.651 1.00 70.69 108 ILE A C 1
ATOM 899 O O . ILE A 1 108 ? 22.059 -1.218 -34.472 1.00 70.69 108 ILE A O 1
ATOM 903 N N . SER A 1 109 ? 21.812 -0.629 -36.637 1.00 77.38 109 SER A N 1
ATOM 904 C CA . SER A 1 109 ? 21.980 0.821 -36.471 1.00 77.38 109 SER A CA 1
ATOM 905 C C . SER A 1 109 ? 20.738 1.568 -36.980 1.00 77.38 109 SER A C 1
ATOM 907 O O . SER A 1 109 ? 20.707 2.031 -38.122 1.00 77.38 109 SER A O 1
ATOM 909 N N . PRO A 1 110 ? 19.667 1.625 -36.172 1.00 85.44 110 PRO A N 1
ATOM 910 C CA . PRO A 1 110 ? 18.436 2.293 -36.562 1.00 85.44 110 PRO A CA 1
ATOM 911 C C . PRO A 1 110 ? 18.592 3.822 -36.559 1.00 85.44 110 PRO A C 1
ATOM 913 O O . PRO A 1 110 ? 19.340 4.364 -35.741 1.00 85.44 110 PRO A O 1
ATOM 916 N N . PRO A 1 111 ? 17.859 4.541 -37.428 1.00 87.94 111 PRO A N 1
ATOM 917 C CA . PRO A 1 111 ? 17.921 5.995 -37.471 1.00 87.94 111 PRO A CA 1
ATOM 918 C C . PRO A 1 111 ? 17.419 6.615 -36.150 1.00 87.94 111 PRO A C 1
ATOM 920 O O . PRO A 1 111 ? 16.480 6.086 -35.543 1.00 87.94 111 PRO A O 1
ATOM 923 N N . PRO A 1 112 ? 17.967 7.768 -35.714 1.00 87.25 112 PRO A N 1
ATOM 924 C CA . PRO A 1 112 ? 17.632 8.378 -34.420 1.00 87.25 112 PRO A CA 1
ATOM 925 C C . PRO A 1 112 ? 16.134 8.640 -34.212 1.00 87.25 112 PRO A C 1
ATOM 927 O O . PRO A 1 112 ? 15.612 8.470 -33.111 1.00 87.25 112 PRO A O 1
ATOM 930 N N . GLN A 1 113 ? 15.420 9.007 -35.280 1.00 89.31 113 GLN A N 1
ATOM 931 C CA . GLN A 1 113 ? 13.976 9.263 -35.253 1.00 89.31 113 GLN A CA 1
ATOM 932 C C . GLN A 1 113 ? 13.171 8.014 -34.866 1.00 89.31 113 GLN A C 1
ATOM 934 O O . GLN A 1 113 ? 12.233 8.099 -34.072 1.00 89.31 113 GLN A O 1
ATOM 939 N N . GLU A 1 114 ? 13.566 6.847 -35.375 1.00 91.12 114 GLU A N 1
ATOM 940 C CA . GLU A 1 114 ? 12.899 5.573 -35.101 1.00 91.12 114 GLU A CA 1
ATOM 941 C C . GLU A 1 114 ? 13.153 5.118 -33.658 1.00 91.12 114 GLU A C 1
ATOM 943 O O . GLU A 1 114 ? 12.234 4.671 -32.967 1.00 91.12 114 GLU A O 1
ATOM 948 N N . VAL A 1 115 ? 14.381 5.313 -33.163 1.00 90.44 115 VAL A N 1
ATOM 949 C CA . VAL A 1 115 ? 14.733 5.071 -31.755 1.00 90.44 115 VAL A CA 1
ATOM 950 C C . VAL A 1 115 ? 13.924 5.982 -30.836 1.00 90.44 115 VAL A C 1
ATOM 952 O O . VAL A 1 115 ? 13.370 5.519 -29.842 1.00 90.44 115 VAL A O 1
ATOM 955 N N . HIS A 1 116 ? 13.786 7.261 -31.185 1.00 91.19 116 HIS A N 1
ATOM 956 C CA . HIS A 1 116 ? 13.016 8.219 -30.398 1.00 91.19 116 HIS A CA 1
ATOM 957 C C . HIS A 1 116 ? 11.509 7.900 -30.392 1.00 91.19 116 HIS A C 1
ATOM 959 O O . HIS A 1 116 ? 10.852 7.985 -29.352 1.00 91.19 116 HIS A O 1
ATOM 965 N N . ALA A 1 117 ? 10.950 7.468 -31.526 1.00 92.62 117 ALA A N 1
ATOM 966 C CA . ALA A 1 117 ? 9.561 7.016 -31.611 1.00 92.62 117 ALA A CA 1
ATOM 967 C C . ALA A 1 117 ? 9.320 5.731 -30.797 1.00 92.62 117 ALA A C 1
ATOM 969 O O . ALA A 1 117 ? 8.305 5.597 -30.108 1.00 92.62 117 ALA A O 1
ATOM 970 N N . ALA A 1 118 ? 10.255 4.780 -30.837 1.00 93.06 118 ALA A N 1
ATOM 971 C CA . ALA A 1 118 ? 10.213 3.581 -30.005 1.00 93.06 118 ALA A CA 1
ATOM 972 C C . ALA A 1 118 ? 10.349 3.905 -28.509 1.00 93.06 118 ALA A C 1
ATOM 974 O O . ALA A 1 118 ? 9.585 3.374 -27.707 1.00 93.06 118 ALA A O 1
ATOM 975 N N . TYR A 1 119 ? 11.229 4.836 -28.141 1.00 93.19 119 TYR A N 1
ATOM 976 C CA . TYR A 1 119 ? 11.362 5.334 -26.774 1.00 93.19 119 TYR A CA 1
ATOM 977 C C . TYR A 1 119 ? 10.035 5.899 -26.249 1.00 93.19 119 TYR A C 1
ATOM 979 O O . TYR A 1 119 ? 9.564 5.476 -25.197 1.00 93.19 119 TYR A O 1
ATOM 987 N N . LYS A 1 120 ? 9.365 6.777 -27.011 1.00 92.88 120 LYS A N 1
ATOM 988 C CA . LYS A 1 120 ? 8.047 7.316 -26.623 1.00 92.88 120 LYS A CA 1
ATOM 989 C C . LYS A 1 120 ? 7.010 6.213 -26.409 1.00 92.88 120 LYS A C 1
ATOM 991 O O . LYS A 1 120 ? 6.253 6.262 -25.443 1.00 92.88 120 LYS A O 1
ATOM 996 N N . ARG A 1 121 ? 6.991 5.193 -27.275 1.00 94.06 121 ARG A N 1
ATOM 997 C CA . ARG A 1 121 ? 6.109 4.024 -27.109 1.00 94.06 121 ARG A CA 1
ATOM 998 C C . ARG A 1 121 ? 6.429 3.239 -25.838 1.00 94.06 121 ARG A C 1
ATOM 1000 O O . ARG A 1 121 ? 5.500 2.817 -25.160 1.00 94.06 121 ARG A O 1
ATOM 1007 N N . ALA A 1 122 ? 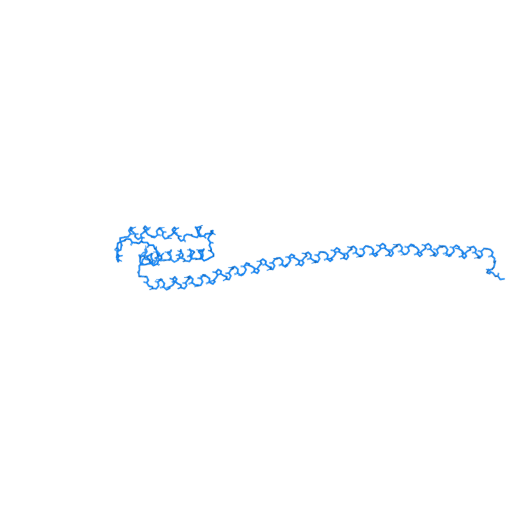7.705 3.072 -25.502 1.00 94.19 122 ALA A N 1
ATOM 1008 C CA . ALA A 1 122 ? 8.130 2.393 -24.282 1.00 94.19 122 ALA A CA 1
ATOM 1009 C C . ALA A 1 122 ? 7.693 3.159 -23.026 1.00 94.19 122 ALA A C 1
ATOM 1011 O O . ALA A 1 122 ? 7.047 2.581 -22.159 1.00 94.19 122 ALA A O 1
ATOM 1012 N N . VAL A 1 123 ? 7.945 4.470 -22.979 1.00 94.12 123 VAL A N 1
ATOM 1013 C CA . VAL A 1 123 ? 7.511 5.362 -21.889 1.00 94.12 123 VAL A CA 1
ATOM 1014 C C . VAL A 1 123 ? 5.998 5.284 -21.686 1.00 94.12 123 VAL A C 1
ATOM 1016 O O . VAL A 1 123 ? 5.534 5.170 -20.558 1.00 94.12 123 VAL A O 1
ATOM 1019 N N . LEU A 1 124 ? 5.221 5.287 -22.773 1.00 93.88 124 LEU A N 1
ATOM 1020 C CA . LEU A 1 124 ? 3.766 5.150 -22.700 1.00 93.88 124 LEU A CA 1
ATOM 1021 C C . LEU A 1 124 ? 3.307 3.741 -22.315 1.00 93.88 124 LEU A C 1
ATOM 1023 O O . LEU A 1 124 ? 2.248 3.607 -21.716 1.00 93.88 124 LEU A O 1
ATOM 1027 N N . LYS A 1 125 ? 4.024 2.679 -22.693 1.00 92.81 125 LYS A N 1
ATOM 1028 C CA . LYS A 1 125 ? 3.655 1.300 -22.336 1.00 92.81 125 LYS A CA 1
ATOM 1029 C C . LYS A 1 125 ? 3.912 1.026 -20.856 1.00 92.81 125 LYS A C 1
ATOM 1031 O O . LYS A 1 125 ? 3.065 0.433 -20.201 1.00 92.81 125 LYS A O 1
ATOM 1036 N N . PHE A 1 126 ? 5.051 1.485 -20.350 1.00 94.00 126 PHE A N 1
ATOM 1037 C CA . PHE A 1 126 ? 5.511 1.241 -18.984 1.00 94.00 126 PHE A CA 1
ATOM 1038 C C . PHE A 1 126 ? 5.216 2.419 -18.038 1.00 94.00 126 PHE A C 1
ATOM 1040 O O . PHE A 1 126 ? 5.852 2.547 -17.002 1.00 94.00 126 PHE A O 1
ATOM 1047 N N . HIS A 1 127 ? 4.266 3.299 -18.370 1.00 93.56 127 HIS A N 1
ATOM 1048 C CA . HIS A 1 127 ? 3.903 4.409 -17.486 1.00 93.56 127 HIS A CA 1
ATOM 1049 C C . HIS A 1 127 ? 3.208 3.887 -16.213 1.00 93.56 127 HIS A C 1
ATOM 1051 O O . HIS A 1 127 ? 2.242 3.126 -16.345 1.00 93.56 127 HIS A O 1
ATOM 1057 N N . PRO A 1 128 ? 3.606 4.326 -15.002 1.00 90.88 128 PRO A N 1
ATOM 1058 C CA . PRO A 1 128 ? 3.019 3.840 -13.749 1.00 90.88 128 PRO A CA 1
ATOM 1059 C C . PRO A 1 128 ? 1.497 4.044 -13.688 1.00 90.88 128 PRO A C 1
ATOM 1061 O O . PRO A 1 128 ? 0.774 3.112 -13.342 1.00 90.88 128 PRO A O 1
ATOM 1064 N N . ASP A 1 129 ? 0.979 5.192 -14.143 1.00 91.69 129 ASP A N 1
ATOM 1065 C CA . ASP A 1 129 ? -0.473 5.452 -14.153 1.00 91.69 129 ASP A CA 1
ATOM 1066 C C . ASP A 1 129 ? -1.275 4.441 -14.980 1.00 91.69 129 ASP A C 1
ATOM 1068 O O . ASP A 1 129 ? -2.423 4.152 -14.648 1.00 91.69 129 ASP A O 1
ATOM 1072 N N . ARG A 1 130 ? -0.688 3.855 -16.033 1.00 88.12 130 ARG A N 1
ATOM 1073 C CA . ARG A 1 130 ? -1.373 2.836 -16.844 1.00 88.12 130 ARG A CA 1
ATOM 1074 C C . ARG A 1 130 ? -1.395 1.462 -16.190 1.00 88.12 130 ARG A C 1
ATOM 1076 O O . ARG A 1 130 ? -2.280 0.672 -16.500 1.00 88.12 130 ARG A O 1
ATOM 1083 N N . ALA A 1 131 ? -0.443 1.185 -15.306 1.00 88.62 131 ALA A N 1
ATOM 1084 C CA . ALA A 1 131 ? -0.378 -0.061 -14.556 1.00 88.62 131 ALA A CA 1
ATOM 1085 C C . ALA A 1 131 ? -1.068 0.035 -13.184 1.00 88.62 131 ALA A C 1
ATOM 1087 O O . ALA A 1 131 ? -1.219 -0.987 -12.525 1.00 88.62 131 ALA A O 1
ATOM 1088 N N . SER A 1 132 ? -1.522 1.224 -12.768 1.00 83.81 132 SER A N 1
ATOM 1089 C CA . SER A 1 132 ? -2.136 1.486 -11.454 1.00 83.81 132 SER A CA 1
ATOM 1090 C C . SER A 1 132 ? -3.321 0.571 -11.108 1.00 83.81 132 SER A C 1
ATOM 1092 O O . SER A 1 132 ? -3.488 0.203 -9.948 1.00 83.81 132 SER A O 1
ATOM 1094 N N . GLY A 1 133 ? -4.112 0.163 -12.105 1.00 84.81 133 GLY A N 1
ATOM 1095 C CA . GLY A 1 133 ? -5.217 -0.791 -11.944 1.00 84.81 133 GLY A CA 1
ATOM 1096 C C . GLY A 1 133 ? -4.854 -2.262 -12.193 1.00 84.81 133 GLY A C 1
ATOM 1097 O O . GLY A 1 133 ? -5.735 -3.113 -12.129 1.00 84.81 133 GLY A O 1
ATOM 1098 N N . GLY A 1 134 ? -3.597 -2.562 -12.532 1.00 86.38 134 GLY A N 1
ATOM 1099 C CA . GLY A 1 134 ? -3.112 -3.913 -12.826 1.00 86.38 134 GLY A CA 1
ATOM 1100 C C . GLY A 1 134 ? -2.668 -4.691 -11.585 1.00 86.38 134 GLY A C 1
ATOM 1101 O O . GLY A 1 134 ? -2.711 -4.184 -10.463 1.00 86.38 134 GLY A O 1
ATOM 1102 N N . ASP A 1 135 ? -2.205 -5.925 -11.802 1.00 91.31 135 ASP A N 1
ATOM 1103 C C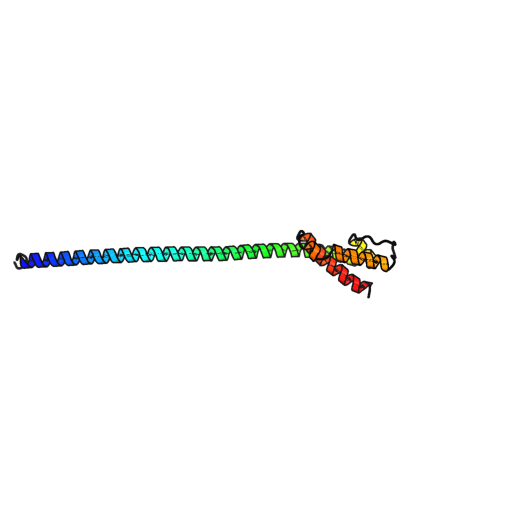A . ASP A 1 135 ? -1.632 -6.773 -10.746 1.00 91.31 135 ASP A CA 1
ATOM 1104 C C . ASP A 1 135 ? -0.360 -6.145 -10.142 1.00 91.31 135 ASP A C 1
ATOM 1106 O O . ASP A 1 135 ? 0.335 -5.359 -10.791 1.00 91.31 135 ASP A O 1
ATOM 1110 N N . ILE A 1 136 ? -0.003 -6.539 -8.915 1.00 89.12 136 ILE A N 1
ATOM 1111 C CA . ILE A 1 136 ? 1.214 -6.101 -8.217 1.00 89.12 136 ILE A CA 1
ATOM 1112 C C . ILE A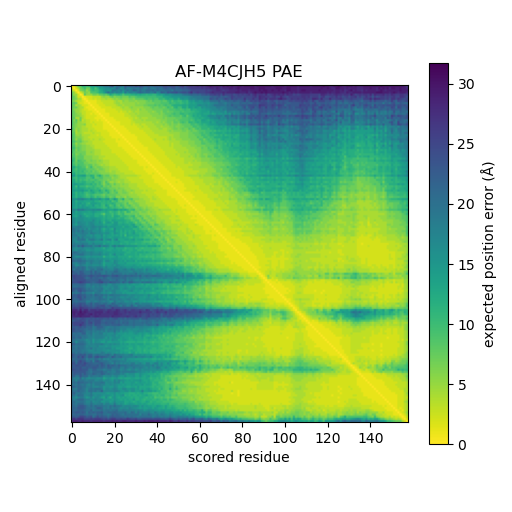 1 136 ? 2.449 -6.277 -9.109 1.00 89.12 136 ILE A C 1
ATOM 1114 O O . ILE A 1 136 ? 3.296 -5.385 -9.173 1.00 89.12 136 ILE A O 1
ATOM 1118 N N . LYS A 1 137 ? 2.533 -7.395 -9.841 1.00 91.75 137 LYS A N 1
ATOM 1119 C CA . LYS A 1 137 ? 3.626 -7.635 -10.790 1.00 91.75 137 LYS A CA 1
ATOM 1120 C C . LYS A 1 137 ? 3.687 -6.583 -11.886 1.00 91.75 137 LYS A C 1
ATOM 1122 O O . LYS A 1 137 ? 4.755 -6.040 -12.130 1.00 91.75 137 LYS A O 1
ATOM 1127 N N . GLN A 1 138 ? 2.550 -6.252 -12.485 1.00 92.12 138 GLN A N 1
ATOM 1128 C CA . GLN A 1 138 ? 2.468 -5.279 -13.574 1.00 92.12 138 GLN A CA 1
ATOM 1129 C C . GLN A 1 138 ? 2.785 -3.858 -13.097 1.00 92.12 138 GLN A C 1
ATOM 1131 O O . GLN A 1 138 ? 3.473 -3.119 -13.798 1.00 92.12 138 GLN A O 1
ATOM 1136 N N . GLN A 1 139 ? 2.322 -3.487 -11.899 1.00 92.88 139 GLN A N 1
ATOM 1137 C CA . GLN A 1 139 ? 2.628 -2.194 -11.278 1.00 92.88 139 GLN A CA 1
ATOM 1138 C C . GLN A 1 139 ? 4.135 -2.015 -11.094 1.00 92.88 139 GLN A C 1
ATOM 1140 O O . GLN A 1 139 ? 4.710 -1.027 -11.551 1.00 92.88 139 GLN A O 1
ATOM 1145 N N . VAL A 1 140 ? 4.776 -2.996 -10.457 1.00 94.44 140 VAL A N 1
ATOM 1146 C CA . VAL A 1 140 ? 6.212 -2.951 -10.177 1.00 94.44 140 VAL A CA 1
ATOM 1147 C C . VAL A 1 140 ? 7.030 -3.065 -11.466 1.00 94.44 140 VAL A C 1
ATOM 1149 O O . VAL A 1 140 ? 8.037 -2.379 -11.615 1.00 94.44 140 VAL A O 1
ATOM 1152 N N . GLU A 1 141 ? 6.592 -3.877 -12.430 1.00 94.00 141 GLU A N 1
ATOM 1153 C CA . GLU A 1 141 ? 7.247 -4.004 -13.735 1.00 94.00 141 GLU A CA 1
ATOM 1154 C C . GLU A 1 141 ? 7.245 -2.687 -14.499 1.00 94.00 141 GLU A C 1
ATOM 1156 O O . GLU A 1 141 ? 8.292 -2.274 -15.000 1.00 94.00 141 GLU A O 1
ATOM 1161 N N . ALA A 1 142 ? 6.101 -2.006 -14.554 1.00 94.50 142 ALA A N 1
ATOM 1162 C CA . ALA A 1 142 ? 5.997 -0.696 -15.174 1.00 94.50 142 ALA A CA 1
ATOM 1163 C C . ALA A 1 142 ? 6.915 0.317 -14.477 1.00 94.50 142 ALA A C 1
ATOM 1165 O O . ALA A 1 142 ? 7.719 0.960 -15.148 1.00 94.50 142 ALA A O 1
ATOM 1166 N N . GLU A 1 143 ? 6.867 0.403 -13.144 1.00 94.44 143 GLU A N 1
ATOM 1167 C CA . GLU A 1 143 ? 7.681 1.343 -12.365 1.00 94.44 143 GLU A CA 1
ATOM 1168 C C . GLU A 1 143 ? 9.190 1.139 -12.595 1.00 94.44 143 GLU A C 1
ATOM 1170 O O . GLU A 1 143 ? 9.907 2.080 -12.949 1.00 94.44 143 GLU A O 1
ATOM 1175 N N . GLU A 1 144 ? 9.685 -0.089 -12.433 1.00 95.88 144 GLU A N 1
ATOM 1176 C CA . GLU A 1 144 ? 11.118 -0.378 -12.544 1.00 95.88 144 GLU A CA 1
ATOM 1177 C C . GLU A 1 144 ? 11.613 -0.300 -13.996 1.00 95.88 144 GLU A C 1
ATOM 1179 O O . GLU A 1 144 ? 12.704 0.216 -14.264 1.00 95.88 144 GLU A O 1
ATOM 1184 N N . THR A 1 145 ? 10.794 -0.725 -14.963 1.00 94.31 145 THR A N 1
ATOM 1185 C CA . THR A 1 145 ? 11.130 -0.598 -16.389 1.00 94.31 145 THR A CA 1
ATOM 1186 C C . THR A 1 145 ? 11.158 0.867 -16.820 1.00 94.31 145 THR A C 1
ATOM 1188 O O . THR A 1 145 ? 12.051 1.272 -17.565 1.00 94.31 145 THR A O 1
ATOM 1191 N N . PHE A 1 146 ? 10.238 1.694 -16.318 1.00 94.56 146 PHE A N 1
ATOM 1192 C CA . PHE A 1 146 ? 10.227 3.132 -16.574 1.00 94.56 146 PHE A CA 1
ATOM 1193 C C . PHE A 1 146 ? 11.488 3.816 -16.039 1.00 94.56 146 PHE A C 1
ATOM 1195 O O . PHE A 1 146 ? 12.135 4.568 -16.773 1.00 94.56 146 PHE A O 1
ATOM 1202 N N . LYS A 1 147 ? 11.890 3.508 -14.796 1.00 94.88 147 LYS A N 1
ATOM 1203 C CA . LYS A 1 147 ? 13.149 3.999 -14.205 1.00 94.88 147 LYS A CA 1
ATOM 1204 C C . LYS A 1 147 ? 14.357 3.612 -15.059 1.00 94.88 147 LYS A C 1
ATOM 1206 O O . LYS A 1 147 ? 15.224 4.450 -15.315 1.00 94.88 147 LYS A O 1
ATOM 1211 N N . LEU A 1 148 ? 14.409 2.364 -15.535 1.00 93.81 148 LEU A N 1
ATOM 1212 C CA . LEU A 1 148 ? 15.474 1.905 -16.426 1.00 93.81 148 LEU A CA 1
ATOM 1213 C C . LEU A 1 148 ? 15.492 2.694 -17.740 1.00 93.81 148 LEU A C 1
ATOM 1215 O O . LEU A 1 148 ? 16.549 3.187 -18.128 1.00 93.81 148 LEU A O 1
ATOM 1219 N N . ILE A 1 149 ? 14.345 2.832 -18.411 1.00 92.56 149 ILE A N 1
ATOM 1220 C CA . ILE A 1 149 ? 14.222 3.559 -19.684 1.00 92.56 149 ILE A CA 1
ATOM 1221 C C . ILE A 1 149 ? 14.683 5.014 -19.528 1.00 92.56 149 ILE A C 1
ATOM 1223 O O . ILE A 1 149 ? 15.447 5.500 -20.364 1.00 92.56 149 ILE A O 1
ATOM 1227 N N . ALA A 1 150 ? 14.259 5.694 -18.459 1.00 91.31 150 ALA A N 1
ATOM 1228 C CA . ALA A 1 150 ? 14.642 7.076 -18.181 1.00 91.31 150 ALA A CA 1
ATOM 1229 C C . ALA A 1 150 ? 16.161 7.212 -17.975 1.00 91.31 150 ALA A C 1
ATOM 1231 O O . ALA A 1 150 ? 16.811 7.989 -18.671 1.00 91.31 150 ALA A O 1
ATOM 1232 N N . ARG A 1 151 ? 16.750 6.372 -17.114 1.00 91.50 151 ARG A N 1
ATOM 1233 C CA . ARG A 1 151 ? 18.203 6.350 -16.871 1.00 91.50 151 ARG A CA 1
ATOM 1234 C C . ARG A 1 151 ? 19.006 6.052 -18.141 1.00 91.50 151 ARG A C 1
ATOM 1236 O O . ARG A 1 151 ? 20.054 6.645 -18.374 1.00 91.50 151 ARG A O 1
ATOM 1243 N N . MET A 1 152 ? 18.525 5.131 -18.975 1.00 89.69 152 MET A N 1
ATOM 1244 C CA . MET A 1 152 ? 19.211 4.730 -20.207 1.00 89.69 152 MET A CA 1
ATOM 1245 C C . MET A 1 152 ? 19.083 5.773 -21.316 1.00 89.69 152 MET A C 1
ATOM 1247 O O . MET A 1 152 ? 19.979 5.878 -22.152 1.00 89.69 152 MET A O 1
ATOM 1251 N N . LYS A 1 153 ? 18.010 6.574 -21.317 1.00 88.75 153 LYS A N 1
ATOM 1252 C CA . LYS A 1 153 ? 17.919 7.760 -22.175 1.00 88.75 153 LYS A CA 1
ATOM 1253 C C . LYS A 1 153 ? 19.053 8.714 -21.842 1.00 88.75 153 LYS A C 1
A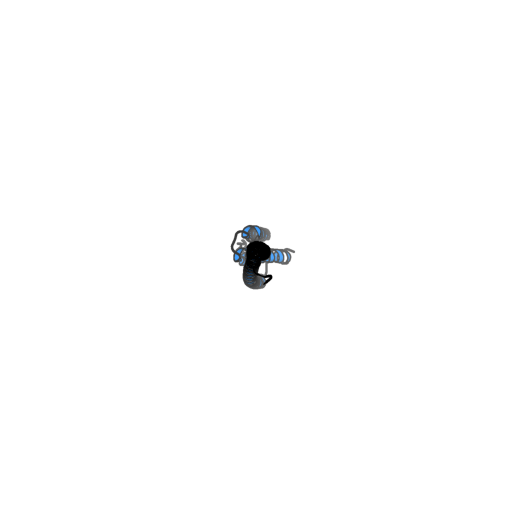TOM 1255 O O . LYS A 1 153 ? 19.764 9.107 -22.754 1.00 88.75 153 LYS A O 1
ATOM 1260 N N . ASP A 1 154 ? 19.248 9.033 -20.571 1.00 86.62 154 ASP A N 1
ATOM 1261 C CA . ASP A 1 154 ? 20.292 9.982 -20.182 1.00 86.62 154 ASP A CA 1
ATOM 1262 C C . ASP A 1 154 ? 21.699 9.405 -20.427 1.00 86.62 154 ASP A C 1
ATOM 1264 O O . ASP A 1 154 ? 22.628 10.135 -20.729 1.00 86.62 154 ASP A O 1
ATOM 1268 N N . LYS A 1 155 ? 21.862 8.076 -20.402 1.00 86.12 155 LYS A N 1
ATOM 1269 C CA . LYS A 1 155 ? 23.136 7.419 -20.740 1.00 86.12 155 LYS A CA 1
ATOM 1270 C C . LYS A 1 155 ? 23.475 7.422 -22.238 1.00 86.12 155 LYS A C 1
ATOM 1272 O O . LYS A 1 155 ? 24.646 7.515 -22.587 1.00 86.12 155 LYS A O 1
ATOM 1277 N N . PHE A 1 156 ? 22.489 7.221 -23.115 1.00 81.06 156 PHE A N 1
ATOM 1278 C CA . PHE A 1 156 ? 22.721 6.998 -24.554 1.00 81.06 156 PHE A CA 1
ATOM 1279 C C . PHE A 1 156 ? 22.322 8.162 -25.461 1.00 81.06 156 PHE A C 1
ATOM 1281 O O . PHE A 1 156 ? 22.653 8.139 -26.644 1.00 81.06 156 PHE A O 1
ATOM 1288 N N . LEU A 1 157 ? 21.540 9.111 -24.952 1.00 70.19 157 LEU A N 1
ATOM 1289 C CA . LEU A 1 157 ? 21.027 10.262 -25.698 1.00 70.19 157 LEU A CA 1
ATOM 1290 C C . LEU A 1 157 ? 21.502 11.599 -25.101 1.00 70.19 157 LEU A C 1
ATOM 1292 O O . LEU A 1 157 ? 20.969 12.639 -25.492 1.00 70.19 157 LEU A O 1
ATOM 1296 N N . SER A 1 158 ? 22.461 11.561 -24.166 1.00 56.03 158 SER A N 1
ATOM 1297 C CA . SER A 1 158 ? 23.280 12.719 -23.778 1.00 56.03 158 SER A CA 1
ATOM 1298 C C . SER A 1 158 ? 24.442 12.930 -24.734 1.00 56.03 158 SER A C 1
ATOM 1300 O O . SER A 1 158 ? 24.953 11.924 -25.278 1.00 56.03 158 SER A O 1
#

Secondary structure (DSSP, 8-state):
-TTSSHHHHHHHHHHHHHHHHHHHHHHHHHHHHHHHHHHHHHHHHHHHHHHHHHHHHHHHHHHHHHHHHHHHHHHHHHHHHHHHHHHHH-SSHHHHHHHTT----STTS--HHHHHHHHHHHHHHS-HHHHTTS-HHHHHHHHHHHHHHHHHHHHH--

Nearest PDB structures (foldseek):
  5nnv-assembly1_A  TM=2.412E-01  e=8.069E+00  Bacillus subtilis subsp. subtilis str. 168

pLDDT: mean 90.32, std 7.91, range [56.03, 96.81]

Organism: Brassica campestris (NCBI:txid3711)

Sequence (158 aa):
MLKETDEYKKAQKEEWESRQRQLHLQAEEAQRQRKRRKLANTRQLEMERRQKERVEEVRETQKKEEESMNMKEKVRAEITKTLKVLELGCFNMAALLRGLGIPVKGGISPPPQEVHAAYKRAVLKFHPDRASGGDIKQQVEAEETFKLIARMKDKFLS

Mean predicted aligned error: 9.65 Å

Solvent-accessible surface area (backbone atoms only — not comparable to full-atom values): 8641 Å² total; per-residue (Å²): 120,84,80,73,42,69,66,47,54,49,51,52,49,52,52,50,50,52,51,53,53,52,51,52,52,52,51,50,50,52,50,54,50,49,54,52,51,50,54,51,49,55,51,49,55,51,51,54,49,53,52,51,52,53,54,49,52,53,49,54,51,50,51,53,51,49,52,52,50,52,53,48,49,53,48,41,53,54,50,53,53,53,49,49,57,50,53,75,74,35,90,46,63,59,50,43,39,45,74,73,71,37,80,57,66,56,76,95,75,44,55,70,69,44,46,51,54,34,47,53,52,46,51,65,70,26,31,48,80,79,22,67,87,51,56,69,63,48,31,45,49,16,44,54,49,36,52,50,53,55,56,46,43,61,70,66,73,102

Radius of gyration: 42.22 Å; Cα contacts (8 Å, |Δi|>4): 80; chains: 1; bounding box: 73×23×126 Å

Foldseek 3Di:
DVCPDPVNVVVVVVVVVVVVVVVVVVVVVVVVVVVVVVVVVVVVVVVVVVVVVVVVVVVVVVVVVVVLVVVLVVLLVVLLVVLVVQVVVDPALQSSLVVVVQDQPDPPDGDPVSSVVSLVVLCVCLPLVVCVPPDSNSNSNSVSSNVSSVVRCVVHVD

InterPro domains:
  IPR001623 DnaJ domain [PS50076] (95-158)
  IPR036869 Chaperone J-domain superfamily [G3DSA:1.10.287.110] (108-155)
  IPR036869 Chaperone J-domain superfamily [SSF46565] (30-150)